Protein AF-A0A151UG66-F1 (afdb_monomer_lite)

Radius of gyration: 12.4 Å; chains: 1; bounding box: 29×30×22 Å

Secondary structure (DSSP, 8-state):
-HHHHHHHHHHHHHHH-SSTT-HHHHHHHHHHHSBSSTT-SS-BHHHHHHHHHHHHHH--

Foldseek 3Di:
DLVVQLVVLVVCCVPVVVDVPPPVSVVSVVQSPAAPDPPRPPDGNNNVVVVVVVVVVVVD

Organism: Cajanus cajan (NCBI:txid3821)

Structure (mmCIF, N/CA/C/O backbone):
data_AF-A0A151UG66-F1
#
_entry.id   AF-A0A151UG66-F1
#
loop_
_atom_site.group_PDB
_atom_site.id
_atom_site.type_symbol
_atom_site.label_atom_id
_atom_site.label_alt_id
_atom_site.label_comp_id
_atom_site.label_asym_id
_atom_site.label_entity_id
_atom_site.label_seq_id
_atom_site.pdbx_PDB_ins_code
_atom_site.Cartn_x
_atom_site.Cartn_y
_atom_site.Cartn_z
_atom_site.occupancy
_atom_site.B_iso_or_equiv
_atom_site.auth_seq_id
_atom_site.auth_comp_id
_atom_site.auth_asym_id
_atom_site.auth_atom_id
_atom_site.pdbx_PDB_model_num
ATOM 1 N N . MET A 1 1 ? -4.649 4.408 -13.969 1.00 53.31 1 MET A N 1
ATOM 2 C CA . MET A 1 1 ? -5.435 3.880 -12.817 1.00 53.31 1 MET A CA 1
ATOM 3 C C . MET A 1 1 ? -4.840 4.372 -11.504 1.00 53.31 1 MET A C 1
ATOM 5 O O . MET A 1 1 ? -5.594 4.626 -10.577 1.00 53.31 1 MET A O 1
ATOM 9 N N . GLU A 1 2 ? -3.521 4.559 -11.438 1.00 56.25 2 GLU A N 1
ATOM 10 C CA . GLU A 1 2 ? -2.811 5.157 -10.299 1.00 56.25 2 GLU A CA 1
ATOM 11 C C . GLU A 1 2 ? -3.268 6.598 -10.012 1.00 56.25 2 GLU A C 1
ATOM 13 O O . GLU A 1 2 ? -3.483 6.951 -8.854 1.00 56.25 2 GLU A O 1
ATOM 18 N N . ASP A 1 3 ? -3.550 7.376 -11.065 1.00 60.25 3 ASP A N 1
ATOM 19 C CA . ASP A 1 3 ? -4.002 8.770 -10.954 1.00 60.25 3 ASP A CA 1
ATOM 20 C C . ASP A 1 3 ? -5.305 8.908 -10.156 1.00 60.25 3 ASP A C 1
ATOM 22 O O . ASP A 1 3 ? -5.476 9.865 -9.411 1.00 60.25 3 ASP A O 1
ATOM 26 N N . GLN A 1 4 ? -6.207 7.923 -10.256 1.00 74.88 4 GLN A N 1
ATOM 27 C CA . GLN A 1 4 ? -7.501 7.955 -9.569 1.00 74.88 4 GLN A CA 1
ATOM 28 C C . GLN A 1 4 ? -7.351 7.759 -8.055 1.00 74.88 4 GLN A C 1
ATOM 30 O O . GLN A 1 4 ? -8.073 8.375 -7.280 1.00 74.88 4 GLN A O 1
ATOM 35 N N . ILE A 1 5 ? -6.413 6.915 -7.619 1.00 77.12 5 ILE A N 1
ATOM 36 C CA . ILE A 1 5 ? -6.182 6.677 -6.190 1.00 77.12 5 ILE A CA 1
ATOM 37 C C . ILE A 1 5 ? -5.489 7.889 -5.558 1.00 77.12 5 ILE A C 1
ATOM 39 O O . ILE A 1 5 ? -5.847 8.274 -4.448 1.00 77.12 5 ILE A O 1
ATOM 43 N N . GLU A 1 6 ? -4.530 8.517 -6.245 1.00 76.12 6 GLU A N 1
ATOM 44 C CA . GLU A 1 6 ? -3.906 9.751 -5.747 1.00 76.12 6 GLU A CA 1
ATOM 45 C C . GLU A 1 6 ? -4.914 10.904 -5.632 1.00 76.12 6 GLU A C 1
ATOM 47 O O . GLU A 1 6 ? -4.866 11.659 -4.660 1.00 76.12 6 GLU A O 1
ATOM 52 N N . ASP A 1 7 ? -5.849 11.000 -6.578 1.00 80.25 7 ASP A N 1
ATOM 53 C CA . ASP A 1 7 ? -6.958 11.955 -6.554 1.00 80.25 7 ASP A CA 1
ATOM 54 C C . ASP A 1 7 ? -7.862 11.748 -5.329 1.00 80.25 7 ASP A C 1
ATOM 56 O O . ASP A 1 7 ? -8.045 12.664 -4.532 1.00 80.25 7 ASP A O 1
ATOM 60 N N . MET A 1 8 ? -8.293 10.506 -5.086 1.00 81.69 8 MET A N 1
ATOM 61 C CA . MET A 1 8 ? -9.099 10.150 -3.912 1.00 81.69 8 MET A CA 1
ATOM 62 C C . MET A 1 8 ? -8.380 10.449 -2.589 1.00 81.69 8 MET A C 1
ATOM 64 O O . MET A 1 8 ? -8.993 10.940 -1.646 1.00 81.69 8 MET A O 1
ATOM 68 N N . ILE A 1 9 ? -7.076 10.168 -2.494 1.00 79.88 9 ILE A N 1
ATOM 69 C CA . ILE A 1 9 ? -6.290 10.489 -1.290 1.00 79.88 9 ILE A CA 1
ATOM 70 C C . ILE A 1 9 ? -6.186 12.000 -1.096 1.00 79.88 9 ILE A C 1
ATOM 72 O O . ILE A 1 9 ? -6.117 12.454 0.042 1.00 79.88 9 ILE A O 1
ATOM 76 N N . ARG A 1 10 ? -6.135 12.785 -2.177 1.00 78.25 10 ARG A N 1
ATOM 77 C CA . ARG A 1 10 ? -6.079 14.247 -2.099 1.00 78.25 10 ARG A CA 1
ATOM 78 C C . ARG A 1 10 ? -7.401 14.829 -1.611 1.00 78.25 10 ARG A C 1
ATOM 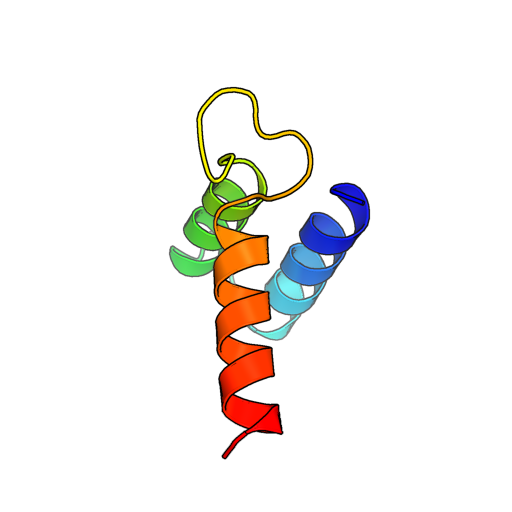80 O O . ARG A 1 10 ? -7.360 15.686 -0.734 1.00 78.25 10 ARG A O 1
ATOM 87 N N . ASP A 1 11 ? -8.521 14.316 -2.104 1.00 78.44 11 ASP A N 1
ATOM 88 C CA . ASP A 1 11 ? -9.859 14.739 -1.682 1.00 78.44 11 ASP A CA 1
ATOM 89 C C . ASP A 1 11 ? -10.100 14.392 -0.205 1.00 78.44 11 ASP A C 1
ATOM 91 O O . ASP A 1 11 ? -10.288 15.297 0.611 1.00 78.44 11 ASP A O 1
ATOM 95 N N . VAL A 1 12 ? -9.899 13.120 0.178 1.00 74.31 12 VAL A N 1
ATOM 96 C CA . VAL A 1 12 ? -9.981 12.670 1.584 1.00 74.31 12 VAL A CA 1
ATOM 97 C C . VAL A 1 12 ? -8.954 13.406 2.459 1.00 74.31 12 VAL A C 1
ATOM 99 O O . VAL A 1 12 ? -9.235 13.783 3.596 1.00 74.31 12 VAL A O 1
ATOM 102 N N . GLY A 1 13 ? -7.762 13.643 1.905 1.00 68.94 13 GLY A N 1
ATOM 103 C CA . GLY A 1 13 ? -6.713 14.547 2.379 1.00 68.94 13 GLY A CA 1
ATOM 104 C C . GLY A 1 13 ? -7.267 15.875 2.870 1.00 68.94 13 GLY A C 1
ATOM 105 O O . GLY A 1 13 ? -7.120 16.239 4.030 1.00 68.94 13 GLY A O 1
ATOM 106 N N . GLN A 1 14 ? -7.916 16.584 1.961 1.00 66.50 14 GLN A N 1
ATOM 107 C CA . GLN A 1 14 ? -8.363 17.954 2.138 1.00 66.50 14 GLN A CA 1
ATOM 108 C C . GLN A 1 14 ? -9.583 18.070 3.065 1.00 66.50 14 GLN A C 1
ATOM 110 O O . GLN A 1 14 ? -9.677 19.029 3.832 1.00 66.50 14 GLN A O 1
ATOM 115 N N . GLU A 1 15 ? -10.503 17.103 3.026 1.00 65.06 15 GLU A N 1
ATOM 116 C CA . GLU A 1 15 ? -11.722 17.111 3.847 1.00 65.06 15 GLU A CA 1
ATOM 117 C C . GLU A 1 15 ? -11.506 16.536 5.257 1.00 65.06 15 GLU A C 1
ATOM 119 O O . GLU A 1 15 ? -11.986 17.099 6.242 1.00 65.06 15 GLU A O 1
ATOM 124 N N . SER A 1 16 ? -10.752 15.438 5.372 1.00 62.78 16 SER A N 1
ATOM 125 C CA . SER A 1 16 ? -10.658 14.636 6.596 1.00 62.78 16 SER A CA 1
ATOM 126 C C . SER A 1 16 ? -9.359 14.869 7.362 1.00 62.78 16 SER A C 1
ATOM 128 O O . SER A 1 16 ? -9.300 14.625 8.569 1.00 62.78 16 SER A O 1
ATOM 130 N N . PHE A 1 17 ? -8.317 15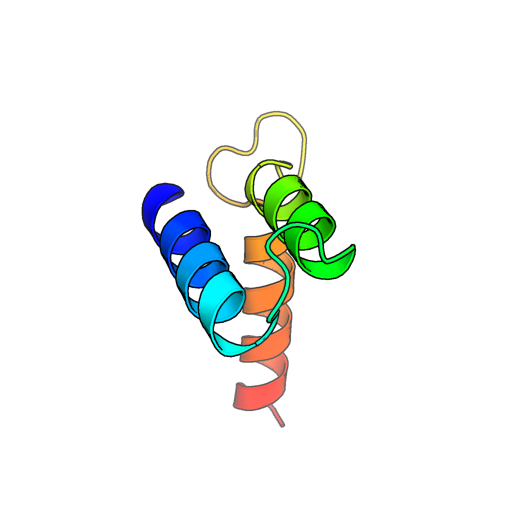.359 6.688 1.00 64.19 17 PHE A N 1
ATOM 131 C CA . PHE A 1 17 ? -7.041 15.699 7.297 1.00 64.19 17 PHE A CA 1
ATOM 132 C C . PHE A 1 17 ? -6.822 17.201 7.137 1.00 64.19 17 PHE A C 1
ATOM 134 O O . PHE A 1 17 ? -6.095 17.663 6.268 1.00 64.19 17 PHE A O 1
ATOM 141 N N . GLN A 1 18 ? -7.425 17.979 8.040 1.00 59.97 18 GLN A N 1
ATOM 142 C CA . GLN A 1 18 ? -7.304 19.447 8.144 1.00 59.97 18 GLN A CA 1
ATOM 143 C C . GLN A 1 18 ? -5.846 19.975 8.156 1.00 59.97 18 GLN A C 1
ATOM 145 O O . GLN A 1 18 ? -5.622 21.182 8.168 1.00 59.97 18 GLN A O 1
ATOM 150 N N . GLN A 1 19 ? -4.845 19.089 8.164 1.00 60.50 19 GLN A N 1
ATOM 151 C CA . GLN A 1 19 ? -3.445 19.405 7.952 1.00 60.50 19 GLN A CA 1
ATOM 152 C C . GLN A 1 19 ? -2.876 18.542 6.812 1.00 60.50 19 GLN A C 1
ATOM 154 O O . GLN A 1 19 ? -2.848 17.314 6.942 1.00 60.50 19 GLN A O 1
ATOM 159 N N . PRO A 1 20 ? -2.311 19.151 5.753 1.00 55.19 20 PRO A N 1
ATOM 160 C CA . PRO A 1 20 ? -1.637 18.446 4.656 1.00 55.19 20 PRO A CA 1
ATOM 161 C C . PRO A 1 20 ? -0.348 17.703 5.077 1.00 55.19 20 PRO A C 1
ATOM 163 O O . PRO A 1 20 ? 0.402 17.253 4.219 1.00 55.19 20 PRO A O 1
ATOM 166 N N . HIS A 1 21 ? -0.063 17.599 6.381 1.00 60.66 21 HIS A N 1
ATOM 167 C CA . HIS A 1 21 ? 1.058 16.874 7.005 1.00 60.66 21 HIS A CA 1
ATOM 168 C C . HIS A 1 21 ? 0.570 15.919 8.111 1.00 60.66 21 HIS A C 1
ATOM 170 O O . HIS A 1 21 ? 1.294 15.593 9.052 1.00 60.66 21 HIS A O 1
ATOM 176 N N . SER A 1 22 ? -0.694 15.491 8.056 1.00 71.44 22 SER A N 1
ATOM 177 C CA . SER A 1 22 ? -1.142 14.399 8.914 1.00 71.44 22 SER A CA 1
ATOM 178 C C . SER A 1 22 ? -0.339 13.144 8.582 1.00 71.44 22 SER A C 1
ATOM 180 O O . SER A 1 22 ? -0.282 12.734 7.423 1.00 71.44 22 SER A O 1
ATOM 182 N N . HIS A 1 23 ? 0.198 12.485 9.610 1.00 78.69 23 HIS A N 1
ATOM 183 C CA . HIS A 1 23 ? 0.865 11.181 9.510 1.00 78.69 23 HIS A CA 1
ATOM 184 C C . HIS A 1 23 ? 0.064 10.170 8.665 1.00 78.69 23 HIS A C 1
ATOM 186 O O . HIS A 1 23 ? 0.622 9.306 7.987 1.00 78.69 23 HIS A O 1
ATOM 192 N N . VAL A 1 24 ? -1.265 10.290 8.675 1.00 79.19 24 VAL A N 1
ATOM 193 C CA . VAL A 1 24 ? -2.165 9.437 7.898 1.00 79.19 24 VAL A CA 1
ATOM 194 C C . VAL A 1 24 ? -2.101 9.749 6.397 1.00 79.19 24 VAL A C 1
ATOM 196 O O . VAL A 1 24 ? -2.082 8.816 5.600 1.00 79.19 24 VAL A O 1
ATOM 199 N N . TYR A 1 25 ? -2.005 11.023 5.999 1.00 81.69 25 TYR A N 1
ATOM 200 C CA . TYR A 1 25 ? -1.866 11.417 4.592 1.00 81.69 25 TYR A CA 1
ATOM 201 C C . TYR A 1 25 ? -0.545 10.911 3.999 1.00 81.69 25 TYR A C 1
ATOM 203 O O . TYR A 1 25 ? -0.549 10.299 2.932 1.00 81.69 25 TYR A O 1
ATOM 211 N N . ASP A 1 26 ? 0.569 11.085 4.717 1.00 83.31 26 ASP A N 1
ATOM 212 C CA . ASP A 1 26 ? 1.880 10.577 4.289 1.00 83.31 26 ASP A CA 1
ATOM 213 C C . ASP A 1 26 ? 1.891 9.050 4.160 1.00 83.31 26 ASP A C 1
ATOM 215 O O . ASP A 1 26 ? 2.408 8.507 3.181 1.00 83.31 26 ASP A O 1
ATOM 219 N N . THR A 1 27 ? 1.253 8.348 5.101 1.00 85.88 27 THR A N 1
ATOM 220 C CA . THR A 1 27 ? 1.117 6.886 5.039 1.00 85.88 27 THR A CA 1
ATOM 221 C C . THR A 1 27 ? 0.296 6.461 3.821 1.00 85.88 27 THR A C 1
ATOM 223 O O . THR A 1 27 ? 0.733 5.612 3.050 1.00 85.88 27 THR A O 1
ATOM 226 N N . LEU A 1 28 ? -0.864 7.083 3.588 1.00 84.88 28 LEU A N 1
ATOM 227 C CA . LEU A 1 28 ? -1.710 6.783 2.429 1.00 84.88 28 LEU A CA 1
ATOM 228 C C . LEU A 1 28 ? -0.986 7.063 1.108 1.00 84.88 28 LEU A C 1
ATOM 230 O O . LEU A 1 28 ? -1.078 6.266 0.174 1.00 84.88 28 LEU A O 1
ATOM 234 N N . LYS A 1 29 ? -0.232 8.164 1.034 1.00 84.00 29 LYS A N 1
ATOM 235 C CA . LYS A 1 29 ? 0.540 8.539 -0.154 1.00 84.00 29 LYS A CA 1
ATOM 236 C C . LYS A 1 29 ? 1.739 7.620 -0.402 1.00 84.00 29 LYS A C 1
ATOM 238 O O . LYS A 1 29 ? 2.093 7.375 -1.553 1.00 84.00 29 LYS A O 1
ATOM 243 N N . SER A 1 30 ? 2.370 7.101 0.648 1.00 87.94 30 SER A N 1
ATOM 244 C CA . SER A 1 30 ? 3.403 6.067 0.522 1.00 87.94 30 SER A CA 1
ATOM 245 C C . SER A 1 30 ? 2.803 4.747 0.024 1.00 87.94 30 SER A C 1
ATOM 247 O O . SER A 1 30 ? 3.313 4.123 -0.912 1.00 87.94 30 SER A O 1
ATOM 249 N N . ASP A 1 31 ? 1.657 4.359 0.577 1.00 89.25 31 ASP A N 1
ATOM 250 C CA . ASP A 1 31 ? 0.974 3.104 0.262 1.00 89.25 31 ASP A CA 1
ATOM 251 C C . ASP A 1 31 ? 0.353 3.093 -1.132 1.00 89.25 31 ASP A C 1
ATOM 253 O O . ASP A 1 31 ? 0.219 2.026 -1.736 1.00 89.25 31 ASP A O 1
ATOM 257 N N . SER A 1 32 ? -0.010 4.266 -1.657 1.00 85.75 32 SER A N 1
ATOM 258 C CA . SER A 1 32 ? -0.507 4.407 -3.025 1.00 85.75 32 SER A CA 1
ATOM 259 C C . SER A 1 32 ? 0.570 4.177 -4.077 1.00 85.75 32 SER A C 1
ATOM 261 O O . SER A 1 32 ? 0.228 3.779 -5.184 1.00 85.75 32 SER A O 1
ATOM 263 N N . LYS A 1 33 ? 1.846 4.374 -3.727 1.00 87.50 33 LYS A N 1
ATOM 264 C CA . LYS A 1 33 ? 3.006 4.187 -4.614 1.00 87.50 33 LYS A CA 1
ATOM 265 C C . LYS A 1 33 ? 3.736 2.869 -4.381 1.00 87.50 33 LYS A C 1
ATOM 267 O O . LYS A 1 33 ? 4.524 2.446 -5.218 1.00 87.50 33 LYS A O 1
ATOM 272 N N . THR A 1 34 ? 3.502 2.233 -3.237 1.00 90.25 34 THR A N 1
ATOM 273 C CA . THR A 1 34 ? 4.148 0.968 -2.889 1.00 90.25 34 THR A CA 1
ATOM 274 C C . THR A 1 34 ? 3.467 -0.171 -3.649 1.00 90.25 34 THR A C 1
ATOM 276 O O . THR A 1 34 ? 2.288 -0.423 -3.393 1.00 90.25 34 THR A O 1
ATOM 279 N N . PRO A 1 35 ? 4.155 -0.880 -4.559 1.00 88.56 35 PRO A N 1
ATOM 280 C CA . PRO A 1 35 ? 3.581 -2.032 -5.246 1.00 88.56 35 PRO A CA 1
ATOM 281 C C . PRO A 1 35 ? 3.326 -3.176 -4.254 1.00 88.56 35 PRO A C 1
ATOM 283 O O . PRO A 1 35 ? 4.033 -3.320 -3.256 1.00 88.56 35 PRO A O 1
ATOM 286 N N . LEU A 1 36 ? 2.301 -3.996 -4.505 1.00 86.62 36 LEU A N 1
ATOM 287 C CA . LEU A 1 36 ? 1.923 -5.090 -3.599 1.00 86.62 36 LEU A CA 1
ATOM 288 C C . LEU A 1 36 ? 2.996 -6.192 -3.522 1.00 86.62 36 LEU A C 1
ATOM 290 O O . LEU A 1 36 ? 3.173 -6.827 -2.486 1.00 86.62 36 LEU A O 1
ATOM 294 N N . PHE A 1 37 ? 3.699 -6.411 -4.628 1.00 86.69 37 PHE A N 1
ATOM 295 C CA . PHE A 1 37 ? 4.848 -7.299 -4.768 1.00 86.69 37 PHE A CA 1
ATOM 296 C C . PHE A 1 37 ? 5.820 -6.686 -5.793 1.00 86.69 37 PHE A C 1
ATOM 298 O O . PHE A 1 37 ? 5.397 -5.816 -6.562 1.00 86.69 37 PHE A O 1
ATOM 305 N N . PRO A 1 38 ? 7.107 -7.086 -5.816 1.00 86.69 38 PRO A N 1
ATOM 306 C CA . PRO A 1 38 ? 8.066 -6.587 -6.804 1.00 86.69 38 PRO A CA 1
ATOM 307 C C . PRO A 1 38 ? 7.526 -6.740 -8.233 1.00 86.69 38 PRO A C 1
ATOM 309 O O . PRO A 1 38 ? 6.918 -7.758 -8.547 1.00 86.69 38 PRO A O 1
ATOM 312 N N . ASP A 1 39 ? 7.702 -5.717 -9.069 1.00 85.62 39 ASP A N 1
ATOM 313 C CA . ASP A 1 39 ? 7.200 -5.652 -10.455 1.00 85.62 39 ASP A CA 1
ATOM 314 C C . ASP A 1 39 ? 5.664 -5.639 -10.625 1.00 85.62 39 ASP A C 1
ATOM 316 O O . ASP A 1 39 ? 5.152 -5.734 -11.742 1.00 85.62 39 ASP A O 1
ATOM 320 N N . CYS A 1 40 ? 4.887 -5.468 -9.547 1.00 81.62 40 CYS A N 1
ATOM 321 C CA . CYS A 1 40 ? 3.441 -5.281 -9.657 1.00 81.62 40 CYS A CA 1
ATOM 322 C C . CYS A 1 40 ? 3.093 -3.863 -1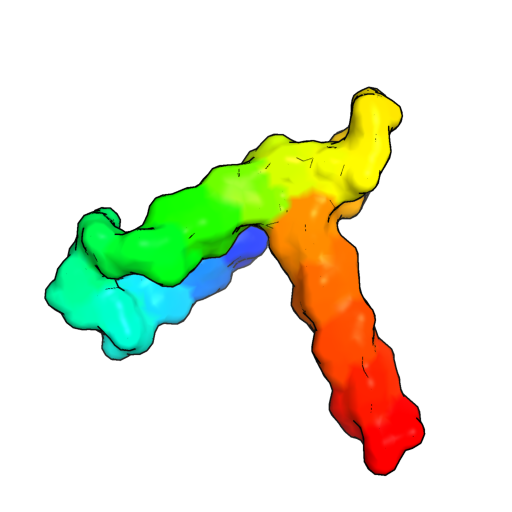0.133 1.00 81.62 40 CYS A C 1
ATOM 324 O O . CYS A 1 40 ? 3.175 -2.908 -9.366 1.00 81.62 40 CYS A O 1
ATOM 326 N N . THR A 1 41 ? 2.625 -3.731 -11.373 1.00 77.94 41 THR A N 1
ATOM 327 C CA . THR A 1 41 ? 2.145 -2.453 -11.935 1.00 77.94 41 THR A CA 1
ATOM 328 C C . THR A 1 41 ? 0.639 -2.246 -11.764 1.00 77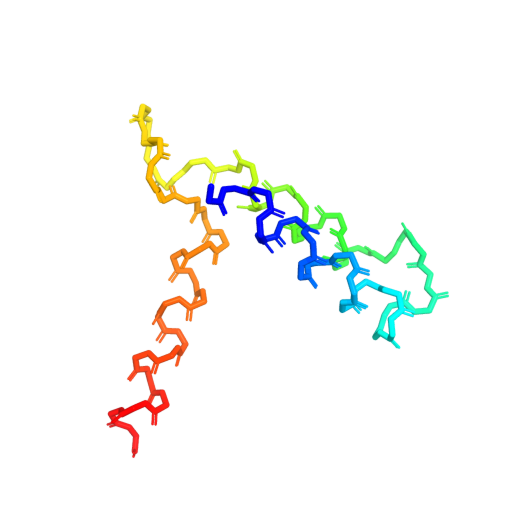.94 41 THR A C 1
ATOM 330 O O . THR A 1 41 ? 0.104 -1.193 -12.097 1.00 77.94 41 THR A O 1
ATOM 333 N N . THR A 1 42 ? -0.075 -3.276 -11.307 1.00 79.94 42 THR A N 1
ATOM 334 C CA . THR A 1 42 ? -1.545 -3.301 -11.299 1.00 79.94 42 THR A CA 1
ATOM 335 C C . THR A 1 42 ? -2.130 -3.040 -9.917 1.00 79.94 42 THR A C 1
ATOM 337 O O . THR A 1 42 ? -3.241 -2.520 -9.812 1.00 79.94 42 THR A O 1
ATOM 340 N N . PHE A 1 43 ? -1.408 -3.422 -8.859 1.00 83.75 43 PHE A N 1
ATOM 341 C CA . PHE A 1 43 ? -1.866 -3.312 -7.478 1.00 83.75 43 PHE A CA 1
ATOM 342 C C . PHE A 1 43 ? -0.804 -2.689 -6.590 1.00 83.75 43 PHE A C 1
ATOM 344 O O . PHE A 1 43 ? 0.300 -3.208 -6.434 1.00 83.75 43 PHE A O 1
ATOM 351 N N . THR A 1 44 ? -1.196 -1.609 -5.932 1.00 89.75 44 THR A N 1
ATOM 352 C CA . THR A 1 44 ? -0.440 -0.998 -4.843 1.00 89.75 44 THR A CA 1
ATOM 353 C C . THR A 1 44 ? -0.960 -1.486 -3.498 1.00 89.75 44 THR A C 1
ATOM 355 O O . THR A 1 44 ? -2.081 -2.005 -3.400 1.00 89.75 44 THR A O 1
ATOM 358 N N . A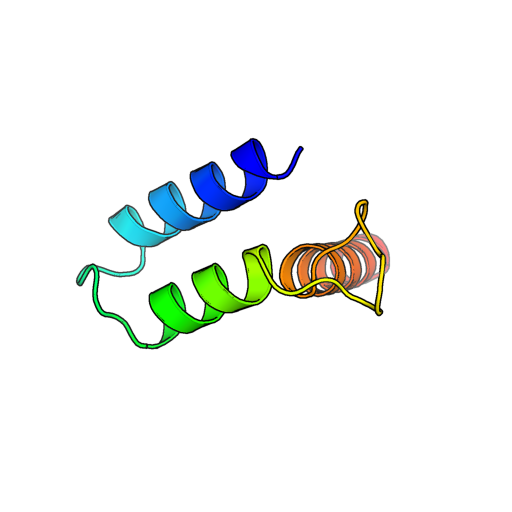RG A 1 45 ? -0.163 -1.309 -2.445 1.00 89.12 45 ARG A N 1
ATOM 359 C CA . ARG A 1 45 ? -0.510 -1.689 -1.074 1.00 89.12 45 ARG A CA 1
ATOM 360 C C . ARG A 1 45 ? -1.851 -1.089 -0.663 1.00 89.12 45 ARG A C 1
ATOM 362 O O . ARG A 1 45 ? -2.721 -1.811 -0.178 1.00 89.12 45 ARG A O 1
ATOM 369 N N . LEU A 1 46 ? -2.061 0.192 -0.961 1.00 87.94 46 LEU A N 1
ATOM 370 C CA . LEU A 1 46 ? -3.331 0.860 -0.694 1.00 87.94 46 LEU A CA 1
ATOM 371 C C . LEU A 1 46 ? -4.494 0.245 -1.484 1.00 87.94 46 LEU A C 1
ATOM 373 O O . LEU A 1 46 ? -5.550 -0.029 -0.914 1.00 87.94 46 LEU A O 1
ATOM 377 N N . SER A 1 47 ? -4.305 -0.023 -2.781 1.00 86.62 47 SER A N 1
ATOM 378 C CA . SER A 1 47 ? -5.358 -0.619 -3.617 1.00 86.62 47 SER A CA 1
ATOM 379 C C . SER A 1 47 ? -5.790 -2.005 -3.118 1.00 86.62 47 SER A C 1
ATOM 381 O O . SER A 1 47 ? -6.969 -2.356 -3.195 1.00 86.62 47 SER A O 1
ATOM 383 N N . ALA A 1 48 ? -4.857 -2.779 -2.557 1.00 88.69 48 ALA A N 1
ATOM 384 C CA . ALA A 1 48 ? -5.136 -4.087 -1.984 1.00 88.69 48 ALA A CA 1
ATOM 385 C C . ALA A 1 48 ? -5.963 -3.973 -0.697 1.00 88.69 48 ALA A C 1
ATOM 387 O O . ALA A 1 48 ? -6.982 -4.651 -0.566 1.00 88.69 48 ALA A O 1
ATOM 388 N N . VAL A 1 49 ? -5.579 -3.077 0.218 1.00 87.94 49 VAL A N 1
ATOM 389 C CA . VAL A 1 49 ? -6.325 -2.832 1.464 1.00 87.94 49 VAL A CA 1
ATOM 390 C C . VAL A 1 49 ? -7.751 -2.365 1.169 1.00 87.94 49 VAL A C 1
ATOM 392 O O . VAL A 1 49 ? -8.702 -2.908 1.732 1.00 87.94 49 VAL A O 1
ATOM 395 N N . LEU A 1 50 ? -7.924 -1.420 0.240 1.00 85.94 50 LEU A N 1
ATOM 396 C CA . LEU A 1 50 ? -9.248 -0.942 -0.167 1.00 85.94 50 LEU A CA 1
ATOM 397 C C . LEU A 1 50 ? -10.112 -2.073 -0.736 1.00 85.94 50 LEU A C 1
ATOM 399 O O . LEU A 1 50 ? -11.290 -2.183 -0.400 1.00 85.94 50 LEU A O 1
ATOM 403 N N . ARG A 1 51 ? -9.547 -2.954 -1.568 1.00 86.50 51 ARG A N 1
ATOM 404 C CA . ARG A 1 51 ? -10.272 -4.121 -2.098 1.00 86.50 51 ARG A CA 1
ATOM 405 C C . ARG A 1 51 ? -10.678 -5.100 -1.003 1.00 86.50 51 ARG A C 1
ATOM 407 O O . ARG A 1 51 ? -11.802 -5.589 -1.033 1.00 86.50 51 ARG A O 1
ATOM 414 N N . LEU A 1 52 ? -9.800 -5.365 -0.040 1.00 87.56 52 LEU A N 1
ATOM 415 C CA . LEU A 1 52 ? -10.100 -6.242 1.093 1.00 87.56 52 LEU A CA 1
ATOM 416 C C . LEU A 1 52 ? -11.225 -5.680 1.969 1.00 87.56 52 LEU A C 1
ATOM 418 O O . LEU A 1 52 ? -12.122 -6.423 2.359 1.00 87.56 52 LEU A O 1
ATOM 422 N N . MET A 1 53 ? -11.222 -4.371 2.228 1.00 83.88 53 MET A N 1
ATOM 423 C CA . MET A 1 53 ? -12.313 -3.714 2.953 1.00 83.88 53 MET A CA 1
ATOM 424 C C . MET A 1 53 ? -13.637 -3.812 2.190 1.00 83.88 53 MET A C 1
ATOM 426 O O . MET A 1 53 ? -14.631 -4.242 2.767 1.00 83.88 53 MET A O 1
ATOM 430 N N . ASN A 1 54 ? -13.631 -3.521 0.886 1.00 83.44 54 ASN A N 1
ATOM 431 C CA . ASN A 1 54 ? -14.819 -3.660 0.038 1.00 83.44 54 ASN A CA 1
ATOM 432 C C . ASN A 1 54 ? -15.355 -5.100 0.012 1.00 83.44 54 ASN A C 1
ATOM 434 O O . ASN A 1 54 ? -16.563 -5.314 0.012 1.00 83.44 54 ASN A O 1
ATOM 438 N N . LEU A 1 55 ? -14.474 -6.105 -0.010 1.00 83.00 55 LEU A N 1
ATOM 439 C CA . LEU A 1 55 ? -14.880 -7.510 0.085 1.00 83.00 55 LEU A CA 1
ATOM 440 C C . LEU A 1 55 ? -15.554 -7.806 1.425 1.00 83.00 55 LEU A C 1
ATOM 442 O O . LEU A 1 55 ? -16.576 -8.480 1.449 1.00 83.00 55 LEU A O 1
ATOM 446 N N . LYS A 1 56 ? -15.022 -7.273 2.528 1.00 78.56 56 LYS A N 1
ATOM 447 C CA . LYS A 1 56 ? -15.638 -7.427 3.849 1.00 78.56 56 LYS A CA 1
ATOM 448 C C . LYS A 1 56 ? -17.045 -6.825 3.891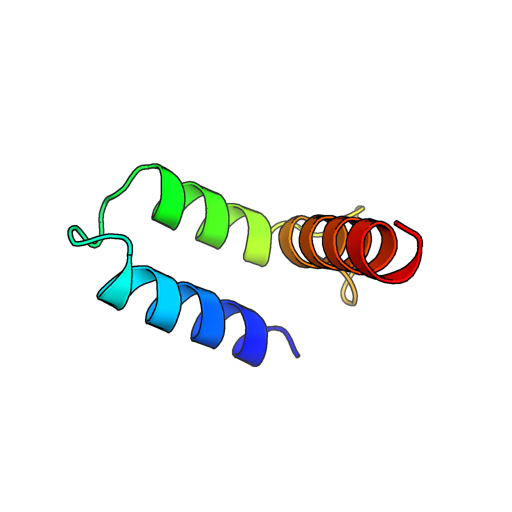 1.00 78.56 56 LYS A C 1
ATOM 450 O O . LYS A 1 56 ? -17.935 -7.457 4.435 1.00 78.56 56 LYS A O 1
ATOM 455 N N . GLU A 1 57 ? -17.256 -5.642 3.317 1.00 82.69 57 GLU A N 1
ATOM 456 C CA . GLU A 1 57 ? -18.577 -4.991 3.317 1.00 82.69 57 GLU A CA 1
ATOM 457 C C . GLU A 1 57 ? -19.600 -5.698 2.426 1.00 82.69 57 GLU A C 1
ATOM 459 O O . GLU A 1 57 ? -20.781 -5.733 2.746 1.00 82.69 57 GLU A O 1
ATOM 464 N N . LYS A 1 58 ? -19.157 -6.295 1.315 1.00 74.25 58 LYS A N 1
ATOM 465 C CA . LYS A 1 58 ? -20.040 -7.035 0.400 1.00 74.25 58 LYS A CA 1
ATOM 466 C C . LYS A 1 58 ? -20.418 -8.427 0.903 1.00 74.25 58 LYS A C 1
ATOM 468 O O . LYS A 1 58 ? -21.391 -8.998 0.418 1.00 74.25 58 LYS A O 1
ATOM 473 N N . ASN A 1 59 ? -19.622 -8.983 1.808 1.00 73.94 59 ASN A N 1
ATOM 474 C CA . ASN A 1 59 ? -19.779 -10.333 2.339 1.00 73.94 59 ASN A CA 1
ATOM 475 C C . ASN A 1 59 ? -20.165 -10.341 3.831 1.00 73.94 59 ASN A C 1
ATOM 477 O O . ASN A 1 59 ? -20.176 -11.416 4.434 1.00 73.94 59 ASN A O 1
ATOM 481 N N . GLY A 1 60 ? -20.412 -9.165 4.413 1.00 54.53 60 GLY A N 1
ATOM 482 C CA . GLY A 1 60 ? -20.813 -8.962 5.806 1.00 54.53 60 GLY A CA 1
ATOM 483 C C . GLY A 1 60 ? -22.319 -8.957 5.999 1.00 54.53 60 GLY A C 1
ATOM 484 O O . GLY A 1 60 ? -23.038 -8.558 5.057 1.00 54.53 60 GLY A O 1
#

pLDDT: mean 78.1, std 10.39, range [53.31, 90.25]

Sequence (60 aa):
MEDQIEDMIRDVGQESFQQPHSHVYDTLKSDSKTPLFPDCTTFTRLSAVLRLMNLKEKNG